Protein AF-A0A0F2RHI6-F1 (afdb_monomer)

Structure (mm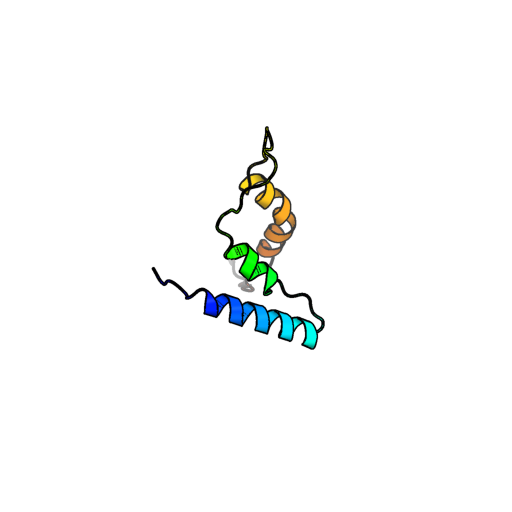CIF, N/CA/C/O backbone):
data_AF-A0A0F2RHI6-F1
#
_entry.id   AF-A0A0F2RHI6-F1
#
loop_
_atom_site.group_PDB
_atom_site.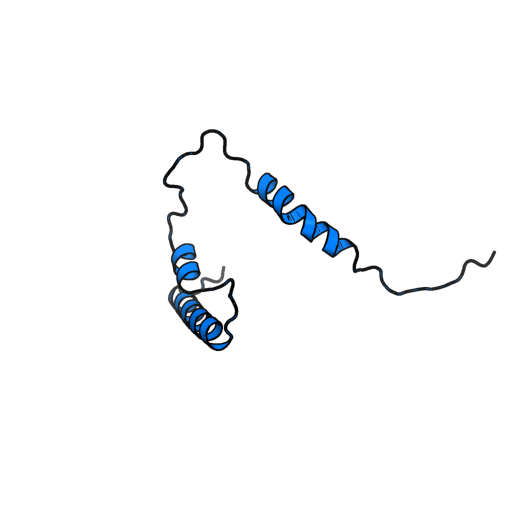id
_atom_site.type_symbol
_atom_site.label_atom_id
_atom_site.label_alt_id
_atom_site.label_comp_id
_atom_site.label_asym_id
_atom_site.label_entity_id
_atom_site.label_seq_id
_atom_site.pdbx_PDB_ins_code
_atom_site.Cartn_x
_atom_site.Cartn_y
_atom_site.Cartn_z
_atom_site.occupancy
_atom_site.B_iso_or_equiv
_atom_site.auth_seq_id
_atom_site.auth_comp_id
_atom_site.auth_asym_id
_atom_site.auth_atom_id
_atom_site.pdbx_PDB_model_num
ATOM 1 N N . MET A 1 1 ? -0.162 -23.063 -3.643 1.00 49.09 1 MET A N 1
ATOM 2 C CA . MET A 1 1 ? -0.380 -21.602 -3.686 1.00 49.09 1 MET A CA 1
ATOM 3 C C . MET A 1 1 ? -1.787 -21.352 -3.165 1.00 49.09 1 MET A C 1
ATOM 5 O O . MET A 1 1 ? -2.730 -21.833 -3.776 1.00 49.09 1 MET A O 1
ATOM 9 N N . VAL A 1 2 ? -1.931 -20.761 -1.977 1.00 56.25 2 VAL A N 1
ATOM 10 C CA . VAL A 1 2 ? -3.252 -20.514 -1.373 1.00 56.25 2 VAL A CA 1
ATOM 11 C C . VAL A 1 2 ? -3.824 -19.253 -2.014 1.00 56.25 2 VAL A C 1
ATOM 13 O O . VAL A 1 2 ? -3.220 -18.191 -1.905 1.00 56.25 2 VAL A O 1
ATOM 16 N N . SER A 1 3 ? -4.952 -19.375 -2.714 1.00 76.69 3 SER A N 1
ATOM 17 C CA . SER A 1 3 ? -5.696 -18.222 -3.224 1.00 76.69 3 SER A CA 1
ATOM 18 C C . SER A 1 3 ? -6.750 -17.846 -2.192 1.00 76.69 3 SER A C 1
ATOM 20 O O . SER A 1 3 ? -7.639 -18.639 -1.882 1.00 76.69 3 SER A O 1
ATOM 22 N N . VAL A 1 4 ? -6.608 -16.660 -1.608 1.00 77.69 4 VAL A N 1
ATOM 23 C CA . VAL A 1 4 ? -7.595 -16.119 -0.677 1.00 77.69 4 VAL A CA 1
ATOM 24 C C . VAL A 1 4 ? -8.669 -15.394 -1.495 1.00 77.69 4 VAL A C 1
ATOM 26 O O . VAL A 1 4 ? -8.320 -14.532 -2.305 1.00 77.69 4 VAL A O 1
ATOM 29 N N . PRO A 1 5 ? -9.964 -15.702 -1.308 1.00 84.62 5 PRO A N 1
ATOM 30 C CA . PRO A 1 5 ? -11.033 -15.053 -2.058 1.00 84.62 5 PRO A CA 1
ATOM 31 C C . PRO A 1 5 ? 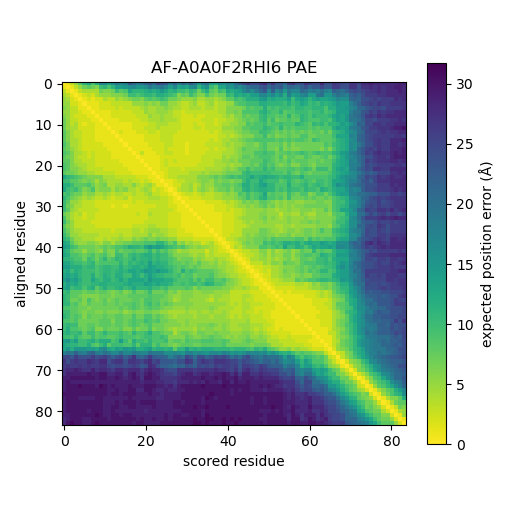-11.062 -13.532 -1.858 1.00 84.62 5 PRO A C 1
ATOM 33 O O . PRO A 1 5 ? -10.943 -13.044 -0.734 1.00 84.62 5 PRO A O 1
ATOM 36 N N . ALA A 1 6 ? -11.306 -12.778 -2.935 1.00 84.06 6 ALA A N 1
ATOM 37 C CA . ALA A 1 6 ? -11.320 -11.311 -2.915 1.00 84.06 6 ALA A CA 1
ATOM 38 C C . ALA A 1 6 ? -12.294 -10.719 -1.877 1.00 84.06 6 ALA A C 1
ATOM 40 O O . ALA A 1 6 ? -11.967 -9.738 -1.210 1.00 84.06 6 ALA A O 1
ATOM 41 N N . TRP A 1 7 ? -13.454 -11.358 -1.685 1.00 88.31 7 TRP A N 1
ATOM 42 C CA . TRP A 1 7 ? -14.463 -10.927 -0.713 1.00 88.31 7 TRP A CA 1
ATOM 43 C C . TRP A 1 7 ? -13.958 -10.974 0.736 1.00 88.31 7 TRP A C 1
ATOM 45 O O . TRP A 1 7 ? -14.386 -10.167 1.567 1.00 88.31 7 TRP A O 1
ATOM 55 N N . LEU A 1 8 ? -13.023 -11.882 1.044 1.00 89.69 8 LEU A N 1
ATOM 56 C CA . LEU A 1 8 ? -12.455 -11.990 2.383 1.00 89.69 8 LEU A CA 1
ATOM 57 C C . LEU A 1 8 ? -11.628 -10.742 2.699 1.00 89.69 8 LEU A C 1
ATOM 59 O O . LEU A 1 8 ? -11.804 -10.143 3.756 1.00 89.69 8 LEU A O 1
ATOM 63 N N . PHE A 1 9 ? -10.806 -10.283 1.751 1.00 88.00 9 PHE A N 1
ATOM 64 C CA . PHE A 1 9 ? -10.051 -9.040 1.905 1.00 88.00 9 PHE A CA 1
ATOM 65 C C . PHE A 1 9 ? -10.968 -7.828 2.065 1.00 88.00 9 PHE A C 1
ATOM 67 O O . PHE A 1 9 ? -10.731 -7.005 2.948 1.00 88.00 9 PHE A O 1
ATOM 74 N N . SER A 1 10 ? -12.039 -7.730 1.270 1.00 88.94 10 SER A N 1
ATOM 75 C CA . SER A 1 10 ? -13.003 -6.626 1.380 1.00 88.94 10 SER A CA 1
ATOM 76 C C . SER A 1 10 ? -13.642 -6.575 2.769 1.00 88.94 10 SER A C 1
ATOM 78 O O . SER A 1 10 ? -13.755 -5.504 3.363 1.00 88.94 10 SER A O 1
ATOM 80 N N . THR A 1 11 ? -13.985 -7.742 3.319 1.00 91.56 11 THR A N 1
ATOM 81 C CA . THR A 1 11 ? -14.570 -7.863 4.661 1.00 91.56 11 THR A CA 1
ATOM 82 C C . THR A 1 11 ? -13.590 -7.398 5.736 1.00 91.56 11 THR A C 1
ATOM 84 O O . THR A 1 11 ? -13.949 -6.583 6.585 1.00 91.56 11 THR A O 1
ATOM 87 N N . VAL A 1 12 ? -12.331 -7.848 5.676 1.00 90.25 12 VAL A N 1
ATOM 88 C CA . VAL A 1 12 ? -11.292 -7.422 6.630 1.00 90.25 12 VAL A CA 1
ATOM 89 C C . VAL A 1 12 ? -11.053 -5.912 6.539 1.00 90.25 12 VAL A C 1
ATOM 91 O O . VAL A 1 12 ? -10.887 -5.261 7.568 1.00 90.25 12 VAL A O 1
ATOM 94 N N . GLY A 1 13 ? -11.092 -5.331 5.335 1.00 90.31 13 GLY A N 1
ATOM 95 C CA . GLY A 1 13 ? -10.935 -3.888 5.136 1.00 90.31 13 GLY A CA 1
ATOM 96 C C . GLY A 1 13 ? -12.030 -3.068 5.825 1.00 90.31 13 GLY A C 1
ATOM 97 O O . GLY A 1 13 ? -11.729 -2.102 6.519 1.00 90.31 13 GLY A O 1
ATOM 98 N N . ILE A 1 14 ? -13.292 -3.488 5.700 1.00 92.88 14 ILE A N 1
ATOM 99 C CA . ILE A 1 14 ? -14.435 -2.828 6.357 1.00 92.88 14 ILE A CA 1
ATOM 100 C C . ILE A 1 14 ? -14.329 -2.934 7.883 1.00 92.88 14 ILE A C 1
ATOM 102 O O . ILE A 1 14 ? -14.554 -1.955 8.597 1.00 92.88 14 ILE A O 1
ATOM 106 N N . VAL A 1 15 ? -13.962 -4.113 8.395 1.00 92.62 15 VAL A N 1
ATOM 107 C CA . VAL A 1 15 ? -13.762 -4.317 9.836 1.00 92.62 15 VAL A CA 1
ATOM 108 C C . VAL A 1 15 ? -12.630 -3.430 10.355 1.00 92.62 15 VAL A C 1
ATOM 110 O O . VAL A 1 15 ? -12.771 -2.827 11.417 1.00 92.62 15 VAL A O 1
ATOM 113 N N . ALA A 1 16 ? -11.535 -3.297 9.601 1.00 92.12 16 ALA A N 1
ATOM 114 C CA . ALA A 1 16 ? -10.414 -2.441 9.971 1.00 92.12 16 ALA A CA 1
ATOM 115 C C . ALA A 1 16 ? -10.809 -0.958 10.050 1.00 92.12 16 ALA A C 1
ATOM 117 O O . ALA A 1 16 ? -10.402 -0.282 10.997 1.00 92.12 16 ALA A O 1
ATOM 118 N N . ASP A 1 17 ? -11.653 -0.478 9.131 1.00 93.06 17 ASP A N 1
ATOM 119 C CA . ASP A 1 17 ? -12.193 0.886 9.174 1.00 93.06 17 ASP A CA 1
ATOM 120 C C . ASP A 1 17 ? -13.080 1.104 10.406 1.00 93.06 17 ASP A C 1
ATOM 122 O O . ASP A 1 17 ? -12.978 2.128 11.085 1.00 93.06 17 ASP A O 1
ATOM 126 N N . GLY A 1 18 ? -13.942 0.130 10.721 1.00 93.50 18 GLY A N 1
ATOM 127 C CA . GLY A 1 18 ? -14.775 0.158 11.924 1.00 93.50 18 GLY A CA 1
ATOM 128 C C . GLY A 1 18 ? -13.935 0.188 13.200 1.00 93.50 18 GLY A C 1
ATOM 129 O O . GLY A 1 18 ? -14.169 1.015 14.081 1.00 93.50 18 GLY A O 1
ATOM 130 N N . ALA A 1 19 ? -12.905 -0.655 13.271 1.00 93.88 19 ALA A N 1
ATOM 131 C CA . ALA A 1 19 ? -11.975 -0.688 14.390 1.00 93.88 19 ALA A CA 1
ATOM 132 C C . ALA A 1 19 ? -11.217 0.640 14.540 1.00 93.88 19 ALA A C 1
ATOM 134 O O . ALA A 1 19 ? -11.144 1.155 15.650 1.00 93.88 19 ALA A O 1
ATOM 135 N N . ALA A 1 20 ? -10.720 1.230 13.448 1.00 92.25 20 ALA A N 1
ATOM 136 C CA . ALA A 1 20 ? -10.022 2.519 13.480 1.00 92.25 20 ALA A CA 1
ATOM 137 C C . ALA A 1 20 ? -10.920 3.654 14.003 1.00 92.25 20 ALA A C 1
ATOM 139 O O . ALA A 1 20 ? -10.476 4.499 14.780 1.00 92.25 20 ALA A O 1
ATOM 140 N N . ARG A 1 21 ? -12.207 3.654 13.630 1.00 93.19 21 ARG A N 1
ATOM 141 C CA . ARG A 1 21 ? -13.194 4.621 14.141 1.00 93.19 21 ARG A CA 1
ATOM 142 C C . ARG A 1 21 ? -13.466 4.449 15.633 1.00 93.19 21 ARG A C 1
ATOM 144 O O . ARG A 1 21 ? -13.605 5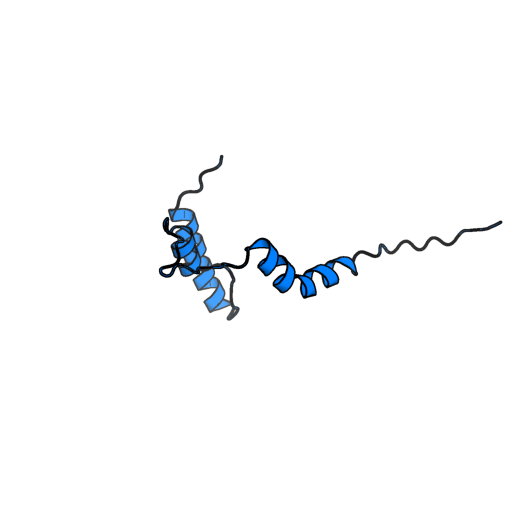.445 16.332 1.00 93.19 21 ARG A O 1
ATOM 151 N N . LEU A 1 22 ? -13.536 3.209 16.115 1.00 96.00 22 LEU A N 1
ATOM 152 C CA . LEU A 1 22 ? -13.780 2.908 17.529 1.00 96.00 22 LEU A CA 1
ATOM 153 C C . LEU A 1 22 ? -12.569 3.221 18.411 1.00 96.00 22 LEU A C 1
ATOM 155 O O . LEU A 1 22 ? -12.727 3.709 19.526 1.00 96.00 22 LEU A O 1
ATOM 159 N N . THR A 1 23 ? -11.360 2.937 17.929 1.00 93.94 23 THR A N 1
ATOM 160 C CA . THR A 1 23 ? -10.123 3.153 18.690 1.00 93.94 23 THR A CA 1
ATOM 161 C C . THR A 1 23 ? -9.591 4.578 18.567 1.00 93.94 23 THR A C 1
ATOM 163 O O . THR A 1 23 ? -8.720 4.963 19.346 1.00 93.94 23 THR A O 1
ATOM 166 N N . GLY A 1 24 ? -10.057 5.346 17.574 1.00 91.19 24 GLY A N 1
ATOM 167 C CA . GLY A 1 24 ? -9.514 6.661 17.229 1.00 91.19 24 GLY A CA 1
ATOM 168 C C . GLY A 1 24 ? -8.062 6.608 16.743 1.00 91.19 24 GLY A C 1
ATOM 169 O O . GLY A 1 24 ? -7.393 7.639 16.689 1.00 91.19 24 GLY A O 1
ATOM 170 N N . ARG A 1 25 ? -7.543 5.414 16.428 1.00 88.62 25 ARG A N 1
ATOM 171 C CA . ARG A 1 25 ? -6.149 5.205 16.034 1.00 88.62 25 ARG A CA 1
ATOM 172 C C . ARG A 1 25 ? -6.039 4.973 14.529 1.00 88.62 25 ARG A C 1
ATOM 174 O O . ARG A 1 25 ? -6.822 4.205 13.972 1.00 88.62 25 ARG A O 1
ATOM 181 N N . PRO A 1 26 ? -5.044 5.583 13.864 1.00 77.06 26 PRO A N 1
ATOM 182 C CA . PRO A 1 26 ? -4.784 5.312 12.460 1.00 77.06 26 PRO A CA 1
ATOM 183 C C . PRO A 1 26 ? -4.306 3.868 12.292 1.00 77.06 26 PRO A C 1
ATOM 185 O O . PRO A 1 26 ? -3.389 3.419 12.98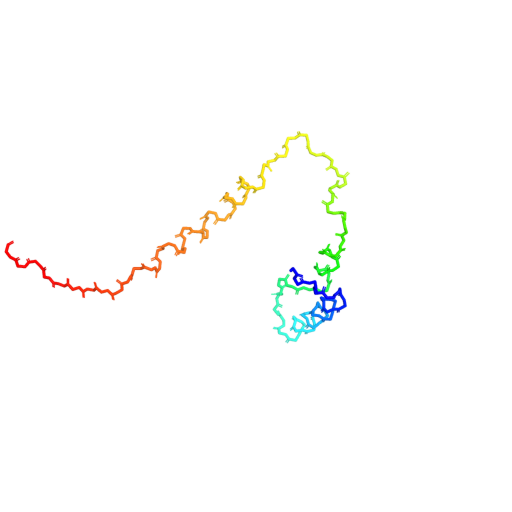0 1.00 77.06 26 PRO A O 1
ATOM 188 N N . HIS A 1 27 ? -4.936 3.137 11.377 1.00 84.75 27 HIS A N 1
ATOM 189 C CA . HIS A 1 27 ? -4.563 1.771 11.026 1.00 84.75 27 HIS A CA 1
ATOM 190 C C . HIS A 1 27 ?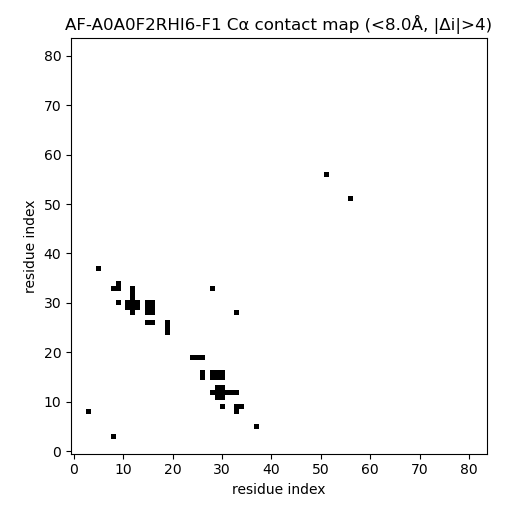 -3.911 1.749 9.639 1.00 84.75 27 HIS A C 1
ATOM 192 O O . HIS A 1 27 ? -4.308 2.488 8.740 1.00 84.75 27 HIS A O 1
ATOM 198 N N . VAL A 1 28 ? -2.910 0.882 9.462 1.00 84.25 28 VAL A N 1
ATOM 199 C CA . VAL A 1 28 ? -2.212 0.693 8.174 1.00 84.25 28 VAL A CA 1
ATOM 200 C C . VAL A 1 28 ? -3.109 -0.016 7.150 1.00 84.25 28 VAL A C 1
ATOM 202 O O . VAL A 1 28 ? -2.960 0.178 5.945 1.00 84.25 28 VAL A O 1
ATOM 205 N N . PHE A 1 29 ? -4.057 -0.824 7.629 1.00 88.50 29 PHE A N 1
ATOM 206 C CA . PHE A 1 29 ? -4.993 -1.586 6.811 1.00 88.50 29 PHE A CA 1
ATOM 207 C C . PHE A 1 29 ? -6.379 -0.931 6.812 1.00 88.50 29 PHE A C 1
ATOM 209 O O . PHE A 1 29 ? -6.863 -0.526 7.867 1.00 88.50 29 PHE A O 1
ATOM 216 N N . SER A 1 30 ? -7.009 -0.839 5.640 1.00 91.12 30 SER A N 1
ATOM 217 C CA . SER A 1 30 ? -8.314 -0.196 5.438 1.00 91.12 30 SER A CA 1
ATOM 218 C C . SER A 1 30 ? -9.023 -0.752 4.205 1.00 91.12 30 SER A C 1
ATOM 220 O O . SER A 1 30 ? -8.395 -1.389 3.351 1.00 91.12 30 SER A O 1
ATOM 222 N N . SER A 1 31 ? -10.321 -0.478 4.060 1.00 92.31 31 SER A N 1
ATOM 223 C CA . SER A 1 31 ? -11.062 -0.850 2.843 1.00 92.31 31 SER A CA 1
ATOM 224 C C . SER A 1 31 ? -10.496 -0.190 1.579 1.00 92.31 31 SER A C 1
ATOM 226 O O . SER A 1 31 ? -10.410 -0.830 0.530 1.00 92.31 31 SER A O 1
ATOM 228 N N . GLY A 1 32 ? -10.028 1.060 1.684 1.00 90.25 32 GLY A N 1
ATOM 229 C CA . GLY A 1 32 ? -9.361 1.771 0.591 1.00 90.25 32 GLY A CA 1
ATOM 230 C C . GLY A 1 32 ? -8.084 1.063 0.135 1.00 90.25 32 GLY A C 1
ATOM 231 O O . GLY A 1 32 ? -7.904 0.829 -1.058 1.00 90.25 32 GLY A O 1
ATOM 232 N N . LYS A 1 33 ? -7.249 0.622 1.086 1.00 90.38 33 LYS A N 1
ATOM 233 C CA . LYS A 1 33 ? -6.021 -0.134 0.796 1.00 90.38 33 LYS A CA 1
ATOM 234 C C . LYS A 1 33 ? -6.301 -1.484 0.152 1.00 90.38 33 LYS A C 1
ATOM 236 O O . LYS A 1 33 ? -5.579 -1.890 -0.750 1.00 90.38 33 LYS A O 1
ATOM 241 N N . VAL A 1 34 ? -7.362 -2.166 0.578 1.00 91.06 34 VAL A N 1
ATOM 242 C CA . VAL A 1 34 ? -7.794 -3.418 -0.057 1.00 91.06 34 VAL A CA 1
ATOM 243 C C . VAL A 1 34 ? -8.180 -3.191 -1.514 1.00 91.06 34 VAL A C 1
ATOM 245 O O . VAL A 1 34 ? -7.750 -3.949 -2.378 1.00 91.06 34 VAL A O 1
ATOM 248 N N . ARG A 1 35 ? -8.959 -2.143 -1.797 1.00 90.00 35 ARG A N 1
ATOM 249 C CA . ARG A 1 35 ? -9.361 -1.809 -3.166 1.00 90.00 35 ARG A CA 1
ATOM 250 C C . ARG A 1 35 ? -8.157 -1.455 -4.040 1.00 90.00 35 ARG A C 1
ATOM 252 O O . ARG A 1 35 ? -8.109 -1.898 -5.179 1.00 90.00 35 ARG A O 1
ATOM 259 N N . GLU A 1 36 ? -7.193 -0.705 -3.504 1.00 88.44 36 GLU A N 1
ATOM 260 C CA . GLU A 1 36 ? -5.918 -0.437 -4.184 1.00 88.44 36 GLU A CA 1
ATOM 261 C C . GLU A 1 36 ? -5.177 -1.747 -4.485 1.00 88.44 36 GLU A C 1
ATOM 263 O O . GLU A 1 36 ? -4.833 -1.997 -5.630 1.00 88.44 36 GLU A O 1
ATOM 268 N N . LEU A 1 37 ? -4.984 -2.631 -3.501 1.00 87.38 37 LEU A N 1
ATOM 269 C CA . LEU A 1 37 ? -4.261 -3.902 -3.683 1.00 87.38 37 LEU A CA 1
ATOM 270 C C . LEU A 1 37 ? -4.930 -4.864 -4.673 1.00 87.38 37 LEU A C 1
ATOM 272 O O . LEU A 1 37 ? -4.256 -5.708 -5.255 1.00 87.38 37 LEU A O 1
ATOM 276 N N . GLN A 1 38 ? -6.247 -4.761 -4.841 1.00 87.31 38 GLN A N 1
ATOM 277 C CA . GLN A 1 38 ? -7.010 -5.540 -5.817 1.00 87.31 38 GLN A CA 1
ATOM 278 C C . GLN A 1 38 ? -7.041 -4.897 -7.210 1.00 87.31 38 GLN A C 1
ATOM 280 O O . GLN A 1 38 ? -7.471 -5.555 -8.159 1.00 87.31 38 GLN A O 1
ATOM 285 N N . ALA A 1 39 ? -6.602 -3.643 -7.351 1.00 86.81 39 ALA A N 1
ATOM 286 C CA . ALA A 1 39 ? -6.437 -3.015 -8.653 1.00 86.81 39 ALA A CA 1
ATOM 287 C C . ALA A 1 39 ? -5.324 -3.741 -9.424 1.00 86.81 39 ALA A C 1
ATOM 289 O O . ALA A 1 39 ? -4.241 -3.984 -8.894 1.00 86.81 39 ALA A O 1
ATOM 290 N N . GLY A 1 40 ? -5.603 -4.133 -10.667 1.00 82.31 40 GLY A N 1
ATOM 291 C CA . GLY A 1 40 ? -4.652 -4.873 -11.506 1.00 82.31 40 GLY A CA 1
ATOM 292 C C . GLY A 1 40 ? -3.599 -3.987 -12.176 1.00 82.31 40 GLY A C 1
ATOM 293 O O . GLY A 1 40 ? -2.672 -4.490 -12.801 1.00 82.31 40 GLY A O 1
ATOM 294 N N . ASP A 1 41 ? -3.745 -2.674 -12.058 1.00 85.69 41 ASP A N 1
ATOM 295 C CA . ASP A 1 41 ? -3.064 -1.648 -12.835 1.00 85.69 41 ASP A CA 1
ATOM 296 C C . ASP A 1 41 ? -2.304 -0.677 -11.929 1.00 85.69 41 ASP A C 1
ATOM 298 O O . ASP A 1 41 ? -2.515 0.532 -11.948 1.00 85.69 41 ASP A O 1
ATOM 302 N N . TRP A 1 42 ? -1.352 -1.208 -11.157 1.00 85.62 42 TRP A N 1
ATOM 303 C CA . TRP A 1 42 ? -0.395 -0.406 -10.382 1.00 85.62 42 TRP A CA 1
ATOM 304 C C . TRP A 1 42 ? 0.645 0.252 -11.297 1.00 85.62 42 TRP A C 1
ATOM 306 O O . TRP A 1 42 ? 1.846 -0.003 -11.213 1.00 85.62 42 TRP A O 1
ATOM 316 N N . LEU A 1 43 ? 0.165 1.083 -12.212 1.00 84.56 43 LEU A N 1
ATOM 317 C CA . LEU A 1 43 ? 0.952 1.828 -13.173 1.00 84.56 43 LEU A CA 1
ATOM 318 C C . LEU A 1 43 ? 0.792 3.312 -12.870 1.00 84.56 43 LEU A C 1
ATOM 320 O O . LEU A 1 43 ? -0.308 3.811 -12.640 1.00 84.56 43 LEU A O 1
ATOM 324 N N . ALA A 1 44 ? 1.914 4.022 -12.847 1.00 82.75 44 ALA A N 1
ATOM 325 C CA . ALA A 1 44 ? 1.879 5.466 -12.733 1.00 82.75 44 ALA A CA 1
ATOM 326 C C . ALA A 1 44 ? 1.301 6.063 -14.024 1.00 82.75 44 ALA A C 1
ATOM 328 O O . ALA A 1 44 ? 1.710 5.690 -15.120 1.00 82.75 44 ALA A O 1
ATOM 329 N N . ASP A 1 45 ? 0.406 7.040 -13.883 1.00 85.12 45 ASP A N 1
ATOM 330 C CA . ASP A 1 45 ? -0.134 7.826 -15.005 1.00 85.12 45 ASP A CA 1
ATOM 331 C C . ASP A 1 45 ? 0.962 8.636 -15.732 1.00 85.12 45 ASP A C 1
ATOM 333 O O . ASP A 1 45 ? 0.831 9.018 -16.891 1.00 85.12 45 ASP A O 1
ATOM 337 N N . ARG A 1 46 ? 2.095 8.879 -15.060 1.00 86.69 46 ARG A N 1
ATOM 338 C CA . ARG A 1 46 ? 3.256 9.557 -15.640 1.00 86.69 46 ARG A CA 1
ATOM 339 C C . ARG A 1 46 ? 4.482 8.665 -15.646 1.00 86.69 46 ARG A C 1
ATOM 341 O O . ARG A 1 46 ? 4.861 8.099 -14.622 1.00 86.69 46 ARG A O 1
ATOM 348 N N . VAL A 1 47 ? 5.149 8.643 -16.793 1.00 86.00 47 VAL A N 1
ATOM 349 C CA . VAL A 1 47 ? 6.481 8.062 -16.938 1.00 86.00 47 VAL A CA 1
ATOM 350 C C . VAL A 1 47 ? 7.502 9.008 -16.305 1.00 86.00 47 VAL A C 1
ATOM 352 O O . VAL A 1 47 ? 7.445 10.222 -16.500 1.00 86.00 47 VAL A O 1
ATOM 355 N N . VAL A 1 48 ? 8.421 8.447 -15.524 1.00 87.25 48 VAL A N 1
ATOM 356 C CA . VAL A 1 48 ? 9.581 9.155 -14.974 1.00 87.25 48 VAL A CA 1
ATOM 357 C C . VAL A 1 48 ? 10.799 8.685 -15.760 1.00 87.25 48 VAL A C 1
ATOM 359 O O . VAL A 1 48 ? 11.056 7.486 -15.791 1.00 87.25 48 VAL A O 1
ATOM 362 N N . ASP A 1 49 ? 11.539 9.607 -16.379 1.00 90.31 49 ASP A N 1
ATOM 363 C CA . ASP A 1 49 ? 12.641 9.261 -17.296 1.00 90.31 49 ASP A CA 1
ATOM 364 C C . ASP A 1 49 ? 13.814 8.551 -16.601 1.00 90.31 49 ASP A C 1
ATOM 366 O O . ASP A 1 49 ? 14.464 7.685 -17.181 1.00 90.31 49 ASP A O 1
ATOM 370 N 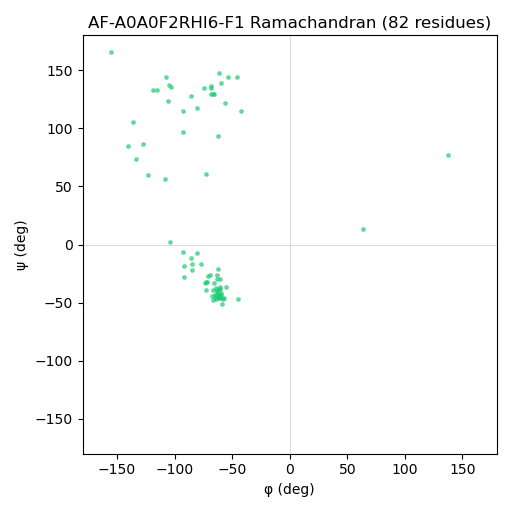N . LEU A 1 50 ? 14.085 8.900 -15.341 1.00 91.44 50 LEU A N 1
ATOM 371 C CA . LEU A 1 50 ? 15.172 8.344 -14.531 1.00 91.44 50 LEU A CA 1
ATOM 372 C C . LEU A 1 50 ? 14.640 7.986 -13.133 1.00 91.44 50 LEU A C 1
ATOM 374 O O . LEU A 1 50 ? 14.894 8.715 -12.168 1.00 91.44 50 LEU A O 1
ATOM 378 N N . PRO A 1 51 ? 13.850 6.904 -12.996 1.00 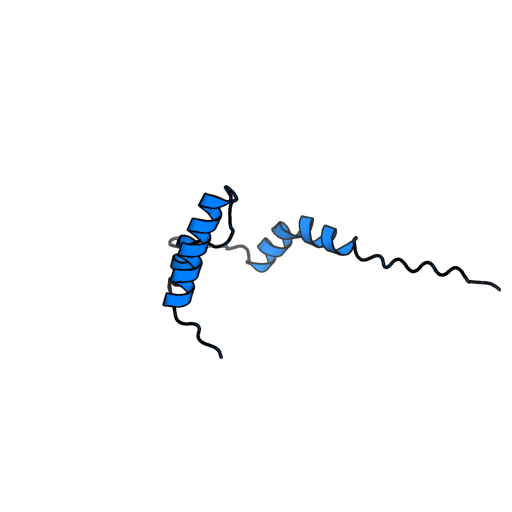90.56 51 PRO A N 1
ATOM 379 C CA . PRO A 1 51 ? 13.303 6.521 -11.706 1.00 90.56 51 PRO A CA 1
ATOM 380 C C . PRO A 1 51 ? 14.435 6.046 -10.792 1.00 90.56 51 PRO A C 1
ATOM 382 O O . PRO A 1 51 ? 15.290 5.255 -11.190 1.00 90.56 51 PRO A O 1
ATOM 385 N N . THR A 1 52 ? 14.442 6.512 -9.541 1.00 93.94 52 THR A N 1
ATOM 386 C CA . THR A 1 52 ? 15.335 5.926 -8.535 1.00 93.94 52 THR A CA 1
ATOM 387 C C . THR A 1 52 ? 14.848 4.507 -8.229 1.00 93.94 52 THR A C 1
ATOM 389 O O . THR A 1 52 ? 13.659 4.343 -7.943 1.00 93.94 52 THR A O 1
ATOM 392 N N . PRO A 1 53 ? 15.724 3.488 -8.258 1.00 93.69 53 PRO A N 1
ATOM 393 C CA . PRO A 1 53 ? 15.347 2.125 -7.908 1.00 93.69 53 PRO A CA 1
ATOM 394 C C . PRO A 1 53 ? 14.687 2.027 -6.521 1.00 93.69 53 PRO A C 1
ATOM 396 O O . PRO A 1 53 ? 15.039 2.757 -5.583 1.00 93.69 53 PRO A O 1
ATOM 399 N N . LEU A 1 54 ? 13.699 1.133 -6.395 1.00 90.56 54 LEU A N 1
ATOM 400 C CA . LEU A 1 54 ? 12.911 0.982 -5.167 1.00 90.56 54 LEU A CA 1
ATOM 401 C C . LEU A 1 54 ? 13.790 0.589 -3.977 1.00 90.56 54 LEU A C 1
ATOM 403 O O . LEU A 1 54 ? 13.660 1.172 -2.906 1.00 90.56 54 LEU A O 1
ATOM 407 N N . ASP A 1 55 ? 14.709 -0.351 -4.175 1.00 93.94 55 ASP A N 1
ATOM 408 C CA . ASP A 1 55 ? 15.677 -0.806 -3.176 1.00 93.94 55 ASP A CA 1
ATOM 409 C C . ASP A 1 55 ? 16.534 0.354 -2.650 1.00 93.94 55 ASP A C 1
ATOM 411 O O . ASP A 1 55 ? 16.635 0.548 -1.441 1.00 93.94 55 ASP A O 1
ATOM 415 N N . THR A 1 56 ? 17.048 1.201 -3.546 1.00 95.00 56 THR A N 1
ATOM 416 C CA . THR A 1 56 ? 17.833 2.389 -3.178 1.00 95.00 56 THR A CA 1
ATOM 417 C C . THR A 1 56 ? 17.017 3.342 -2.303 1.00 95.00 56 THR A C 1
ATOM 419 O O . THR A 1 56 ? 17.517 3.863 -1.302 1.00 95.00 56 THR A O 1
ATOM 422 N N . THR A 1 57 ? 15.750 3.563 -2.658 1.00 93.81 57 THR A N 1
ATOM 423 C CA . THR A 1 57 ? 14.837 4.412 -1.881 1.00 93.81 57 THR A CA 1
ATOM 424 C C . THR A 1 57 ? 14.532 3.790 -0.518 1.00 93.81 57 THR A C 1
ATOM 426 O O . THR A 1 57 ? 14.674 4.457 0.505 1.00 93.81 57 THR A O 1
ATOM 429 N N . MET A 1 58 ? 14.184 2.500 -0.483 1.00 93.88 58 MET A N 1
ATOM 430 C CA . MET A 1 58 ? 13.873 1.773 0.750 1.00 93.88 58 MET A CA 1
ATOM 431 C C . MET A 1 58 ? 15.054 1.768 1.717 1.00 93.88 58 MET A C 1
ATOM 433 O O . MET A 1 58 ? 14.865 2.073 2.892 1.00 93.88 58 MET A O 1
ATOM 437 N N . THR A 1 59 ? 16.272 1.492 1.244 1.00 93.19 59 THR A N 1
ATOM 438 C CA . THR A 1 59 ? 17.477 1.523 2.082 1.00 93.19 59 THR A CA 1
ATOM 439 C C . THR A 1 59 ? 17.669 2.894 2.721 1.00 93.19 59 THR A C 1
ATOM 441 O O . THR A 1 59 ? 17.874 2.973 3.928 1.00 93.19 59 THR A O 1
ATOM 444 N N . ARG A 1 60 ? 17.550 3.982 1.950 1.00 93.94 60 ARG A N 1
ATOM 445 C CA . ARG A 1 60 ? 17.714 5.350 2.471 1.00 93.94 60 ARG A CA 1
ATOM 446 C C . ARG A 1 60 ? 16.637 5.719 3.490 1.00 93.94 60 ARG A C 1
ATOM 448 O O . ARG A 1 60 ? 16.961 6.270 4.536 1.00 93.94 60 ARG A O 1
ATOM 455 N N . SER A 1 61 ? 15.373 5.418 3.196 1.00 93.81 61 SER A N 1
ATOM 456 C CA . SER A 1 61 ? 14.243 5.789 4.057 1.00 93.81 61 SER A CA 1
ATOM 457 C C . SER A 1 61 ? 14.159 4.955 5.335 1.00 93.81 61 SER A C 1
ATOM 459 O O . SER A 1 61 ? 13.723 5.464 6.364 1.00 93.81 61 SER A O 1
ATOM 461 N N . LEU A 1 62 ? 14.564 3.684 5.285 1.00 92.81 62 LEU A N 1
ATOM 462 C CA . LEU A 1 62 ? 14.489 2.777 6.431 1.00 92.81 62 LEU A CA 1
ATOM 463 C C . LEU A 1 62 ? 15.763 2.768 7.282 1.00 92.81 62 LEU A C 1
ATOM 465 O O . LEU A 1 62 ? 15.684 2.370 8.443 1.00 92.81 62 LEU A O 1
ATOM 469 N N . ALA A 1 63 ? 16.908 3.227 6.758 1.00 90.56 63 ALA A N 1
ATOM 470 C CA . ALA A 1 63 ? 18.196 3.224 7.464 1.00 90.56 63 ALA A CA 1
ATOM 471 C C . ALA A 1 63 ? 18.129 3.706 8.934 1.00 90.56 63 ALA A C 1
ATOM 473 O O . ALA A 1 63 ? 18.622 2.972 9.793 1.00 90.56 63 ALA A O 1
ATOM 474 N N . PRO A 1 64 ? 17.455 4.828 9.282 1.00 88.00 64 PRO A N 1
ATOM 475 C CA . PRO A 1 64 ? 17.376 5.291 10.676 1.00 88.00 64 PRO A CA 1
ATOM 476 C C . PRO A 1 64 ? 16.716 4.288 11.640 1.00 88.00 64 PRO A C 1
ATOM 478 O O . PRO A 1 64 ? 17.032 4.235 12.830 1.00 88.00 64 PRO A O 1
ATOM 481 N N . PHE A 1 65 ? 15.789 3.476 11.131 1.00 85.25 65 PHE A N 1
ATOM 482 C CA . PHE A 1 6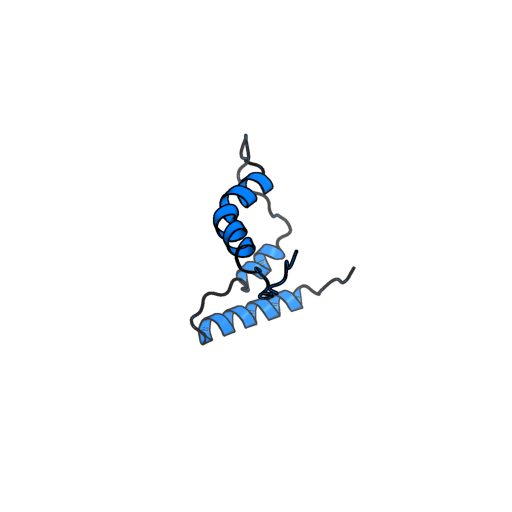5 ? 15.014 2.519 11.920 1.00 85.25 65 PHE A CA 1
ATOM 483 C C . PHE A 1 65 ? 15.670 1.134 11.961 1.00 85.25 65 PHE A C 1
ATOM 485 O O . PHE A 1 65 ? 15.520 0.410 12.943 1.00 85.25 65 PHE A O 1
ATOM 492 N N . LEU A 1 66 ? 16.429 0.775 10.922 1.00 78.31 66 LEU A N 1
ATOM 493 C CA . LEU A 1 66 ? 17.132 -0.508 10.836 1.00 78.31 66 LEU A CA 1
ATOM 494 C C . LEU A 1 66 ? 18.358 -0.569 11.760 1.00 78.31 66 LEU A C 1
ATOM 496 O O . LEU A 1 66 ? 18.641 -1.626 12.324 1.00 78.31 66 LEU A O 1
ATOM 500 N N . ASP A 1 67 ? 19.044 0.554 11.984 1.00 66.19 67 ASP A N 1
ATOM 501 C CA . ASP A 1 67 ? 20.163 0.614 12.936 1.00 66.19 67 ASP A CA 1
ATOM 502 C C . ASP A 1 67 ? 19.701 0.531 14.396 1.00 66.19 67 ASP A C 1
ATOM 504 O O . ASP A 1 67 ? 20.362 -0.096 15.223 1.00 66.19 67 ASP A O 1
ATOM 508 N N . SER A 1 68 ? 18.510 1.051 14.701 1.00 57.97 68 SER A N 1
ATOM 509 C CA . SER A 1 68 ? 17.917 0.990 16.045 1.00 57.97 68 SER A CA 1
ATOM 510 C C . SER A 1 68 ? 17.501 -0.434 16.457 1.00 57.97 68 SER A C 1
ATOM 512 O O . SER A 1 68 ? 17.491 -0.759 17.643 1.00 57.97 68 SER A O 1
ATOM 514 N N . GLY A 1 69 ? 17.207 -1.315 15.491 1.00 52.38 69 GLY A N 1
ATOM 515 C CA . GLY A 1 69 ? 16.899 -2.731 15.736 1.00 52.38 69 GLY A CA 1
ATOM 516 C C . GLY A 1 69 ? 18.123 -3.608 16.032 1.00 52.38 69 GLY A C 1
ATOM 517 O O . GLY A 1 69 ? 17.976 -4.703 16.572 1.00 52.38 69 GLY A O 1
ATOM 518 N N . ARG A 1 70 ? 19.336 -3.135 15.715 1.00 51.25 70 ARG A N 1
ATOM 519 C CA . ARG A 1 70 ? 20.589 -3.891 15.895 1.00 51.25 70 ARG A CA 1
ATOM 520 C C . ARG A 1 70 ? 21.168 -3.769 17.308 1.00 51.25 70 ARG A C 1
ATOM 522 O O . ARG A 1 70 ? 21.914 -4.641 17.737 1.00 51.25 70 ARG A O 1
ATOM 529 N N . SER A 1 71 ? 20.792 -2.722 18.038 1.00 48.16 71 SER A N 1
ATOM 530 C CA . SER A 1 71 ? 21.390 -2.360 19.332 1.00 48.16 71 SER A CA 1
ATOM 531 C C . SER A 1 71 ? 20.674 -2.948 20.557 1.00 48.16 71 SER A C 1
ATOM 533 O O . SER A 1 71 ? 21.172 -2.802 21.669 1.00 48.16 71 SER A O 1
ATOM 535 N N . HIS A 1 72 ? 19.527 -3.620 20.387 1.00 46.94 72 HIS A N 1
ATOM 536 C CA . HIS A 1 72 ? 18.710 -4.138 21.501 1.00 46.94 72 HIS A CA 1
ATOM 537 C C . HIS A 1 72 ? 18.797 -5.657 21.742 1.00 46.94 72 HIS A C 1
ATOM 539 O O . HIS A 1 72 ? 18.174 -6.155 22.676 1.00 46.94 72 HIS A O 1
ATOM 545 N N . PHE A 1 73 ? 19.616 -6.387 20.980 1.00 47.12 73 PHE A N 1
ATOM 546 C CA . PHE A 1 73 ? 19.979 -7.780 21.274 1.00 47.12 73 PHE A CA 1
ATOM 547 C C . PHE A 1 73 ? 21.438 -7.877 21.745 1.00 47.12 73 PHE A C 1
ATOM 549 O O . PHE A 1 73 ? 22.242 -8.611 21.179 1.00 47.12 73 PHE A O 1
ATOM 556 N N . VAL A 1 74 ? 21.796 -7.150 22.806 1.00 47.22 74 VAL A N 1
ATOM 557 C CA . VAL A 1 74 ? 22.934 -7.565 23.639 1.00 47.22 74 VAL A CA 1
ATOM 558 C C . VAL A 1 74 ? 22.362 -8.418 24.755 1.00 47.22 74 VAL A C 1
ATOM 560 O O . VAL A 1 74 ? 21.817 -7.934 25.744 1.00 47.22 74 VAL A O 1
ATOM 563 N N . HIS A 1 75 ? 22.438 -9.718 24.501 1.00 43.06 75 HIS A N 1
ATOM 564 C CA . HIS A 1 75 ? 22.215 -10.798 25.438 1.00 43.06 75 HIS A CA 1
ATOM 565 C C . HIS A 1 75 ? 22.887 -10.455 26.773 1.00 43.06 75 HIS A C 1
ATOM 567 O O . HIS A 1 75 ? 24.111 -10.358 26.866 1.00 43.06 75 HIS A O 1
ATOM 573 N N . GLY A 1 76 ? 22.076 -10.284 27.815 1.00 49.12 76 GLY A N 1
ATOM 574 C CA . GLY A 1 76 ? 22.545 -10.424 29.180 1.00 49.12 76 GLY A CA 1
ATOM 575 C C . GLY A 1 76 ? 23.012 -11.860 29.373 1.00 49.12 76 GLY A C 1
ATOM 576 O O . GLY A 1 76 ? 22.216 -12.743 29.656 1.00 49.12 76 GLY A O 1
ATOM 577 N N . THR A 1 77 ? 24.298 -12.093 29.166 1.00 44.84 77 THR A N 1
ATOM 578 C CA . THR A 1 77 ? 25.075 -13.112 29.866 1.00 44.84 77 THR A CA 1
ATOM 579 C C . THR A 1 77 ? 26.422 -12.475 30.134 1.00 44.84 77 THR A C 1
ATOM 581 O O . THR A 1 77 ? 27.369 -12.614 29.363 1.00 44.84 77 THR A O 1
ATOM 584 N N . GLY A 1 78 ? 26.480 -11.738 31.242 1.00 47.66 78 GLY A N 1
ATOM 585 C CA . GLY A 1 78 ? 27.712 -11.720 32.000 1.00 47.66 78 GLY A CA 1
ATOM 586 C C . GLY A 1 78 ? 28.037 -13.168 32.347 1.00 47.66 78 GLY A C 1
ATOM 587 O O . GLY A 1 78 ? 27.217 -13.863 32.941 1.00 47.66 78 GLY A O 1
ATOM 588 N N . ASN A 1 79 ? 29.204 -13.630 31.929 1.00 41.34 79 ASN A N 1
ATOM 589 C CA . ASN A 1 79 ? 29.942 -14.545 32.766 1.00 41.34 79 ASN A CA 1
ATOM 590 C C . ASN A 1 79 ? 31.397 -14.106 32.742 1.00 41.34 79 ASN A C 1
ATOM 592 O O . ASN A 1 79 ? 32.102 -14.213 31.738 1.00 41.34 79 ASN A O 1
ATOM 596 N N . ASP A 1 80 ? 31.732 -13.512 33.873 1.00 54.00 80 ASP A N 1
ATOM 597 C CA . ASP A 1 80 ? 33.052 -13.326 34.428 1.00 54.00 80 ASP A CA 1
ATOM 598 C C . ASP A 1 80 ? 33.853 -14.634 34.333 1.00 54.00 80 ASP A C 1
ATOM 600 O O . ASP A 1 80 ? 33.294 -15.726 34.462 1.00 54.00 80 ASP A O 1
ATOM 604 N N . GLY A 1 81 ? 35.156 -14.533 34.090 1.00 49.03 81 GLY A N 1
ATOM 605 C CA . GLY A 1 81 ? 36.027 -15.706 34.056 1.00 49.03 81 GLY A CA 1
ATOM 606 C C . GLY A 1 81 ? 37.035 -15.694 32.921 1.00 49.03 81 GLY A C 1
ATOM 607 O O . GLY A 1 81 ? 36.916 -16.444 31.953 1.00 49.03 81 GLY A O 1
ATOM 608 N N . ARG A 1 82 ? 38.089 -14.898 33.086 1.00 39.19 82 ARG A N 1
ATOM 609 C CA . ARG A 1 82 ? 39.431 -15.338 32.700 1.00 39.19 82 ARG A CA 1
ATOM 610 C C . ARG A 1 82 ? 40.362 -15.134 33.884 1.00 39.19 82 ARG A C 1
ATOM 612 O O . ARG A 1 82 ? 40.991 -14.092 34.028 1.00 39.19 82 ARG A O 1
ATOM 619 N N . ASP A 1 83 ? 40.363 -16.160 34.728 1.00 45.75 83 ASP A N 1
ATOM 620 C CA . ASP A 1 83 ? 41.561 -16.602 35.425 1.00 45.75 83 ASP A CA 1
ATOM 621 C C . ASP A 1 83 ? 42.624 -17.046 34.405 1.00 45.75 83 ASP A C 1
ATOM 623 O O . ASP A 1 83 ? 42.289 -17.647 33.376 1.00 45.75 83 ASP A O 1
ATOM 627 N N . MET A 1 84 ? 43.877 -16.812 34.809 1.00 40.16 84 MET A N 1
ATOM 628 C CA . MET A 1 84 ? 45.177 -17.203 34.232 1.00 40.16 84 MET A CA 1
ATOM 629 C C . MET A 1 84 ? 45.793 -16.271 33.187 1.00 40.16 84 MET A C 1
ATOM 631 O O . MET A 1 84 ? 45.359 -16.263 32.014 1.00 40.16 84 MET A O 1
#

Foldseek 3Di:
DDDDDLVVLLVVQPVVVVVCVVVVHDDPGHNVVSVVVPDPDPDDPDDDPDDDDPVVVCCVVCVVVVVVVVPPPPDPDDDDDDDD

Secondary structure (DSSP, 8-state):
-----HHHHHHHHHHHHHHHHHH----S--HHHHHHHH-S----SS--SSPPPHHHHHHHHHHHHHHHTTSS------------

pLDDT: mean 79.51, std 17.85, range [39.19, 96.0]

Radius of gyration: 22.2 Å; Cα contacts (8 Å, |Δi|>4): 29; chains: 1; bounding box: 60×31×53 Å

Sequence (84 aa):
MVSVPAWLFSTVGIVADGAARLTGRPHVFSSGKVRELQAGDWLADRVVDLPTPLDTTMTRSLAPFLDSGRSHFVHGTGNDGRDM

Mean predicted aligned error: 12.31 Å

Solvent-accessible surface area (backbone atoms only — not comparable to full-atom values): 5587 Å² total; per-residue (Å²): 134,90,82,78,60,70,68,57,50,51,51,53,10,49,51,34,46,53,48,26,68,73,69,73,43,92,62,96,58,27,42,68,54,41,54,55,72,68,49,90,69,95,64,73,96,63,88,65,97,78,69,78,56,66,66,64,51,50,52,65,74,42,45,79,60,57,59,63,65,65,72,74,74,73,75,91,68,88,74,86,84,83,82,135